Protein AF-A0A961RTC5-F1 (afdb_monomer)

pLDDT: mean 80.35, std 8.6, range [56.81, 91.62]

Secondary structure (DSSP, 8-state):
-HHHHTT---TTHHHHHHHTT-TTS-SEEEETTEEEETTTTEE--S--

Sequence (48 aa):
AAMREMGCKLNNAYMQHSLLALVVIPELRISDIGIIDVRKFEKVPLFV

Mean predicted aligned error: 7.57 Å

Solvent-accessible surface area (backbone atoms only — not comparable to full-atom values): 3202 Å² total; per-residue (Å²): 109,66,61,54,74,75,65,50,83,56,84,63,48,68,61,58,59,59,48,67,73,40,90,86,64,48,57,67,34,84,53,98,92,44,41,30,34,63,86,76,75,42,82,53,82,93,75,132

Radius of gyration: 13.54 Å; Cα contacts (8 Å, |Δi|>4): 36; chains: 1; bounding box: 33×17×33 Å

Foldseek 3Di:
DVCVVVVNPDDPVVVVVVCLPDLPPPCWHQDPVGIARSVVRDHDDPDD

Structure (mmCIF, N/CA/C/O backbone):
data_AF-A0A961RTC5-F1
#
_entry.id   AF-A0A961RTC5-F1
#
loop_
_atom_site.group_PDB
_atom_site.id
_atom_site.type_symbol
_atom_site.label_atom_id
_atom_site.label_alt_id
_atom_site.label_comp_id
_atom_site.label_asym_id
_atom_site.label_entity_id
_atom_site.label_seq_id
_atom_site.pdbx_PDB_ins_code
_atom_site.Cartn_x
_atom_site.Cartn_y
_atom_site.Cartn_z
_atom_site.occupancy
_atom_site.B_iso_or_equiv
_atom_site.auth_seq_id
_atom_site.auth_comp_id
_atom_site.auth_asym_id
_atom_site.auth_atom_id
_atom_site.pdbx_PDB_model_num
ATOM 1 N N . ALA A 1 1 ? 13.340 -1.970 -14.256 1.00 66.94 1 ALA A N 1
ATOM 2 C CA . ALA A 1 1 ? 12.746 -2.464 -15.515 1.00 66.94 1 ALA A CA 1
ATOM 3 C C . ALA A 1 1 ? 11.408 -3.152 -15.240 1.00 66.94 1 ALA A C 1
ATOM 5 O O . ALA A 1 1 ? 10.401 -2.629 -15.699 1.00 66.94 1 ALA A O 1
ATOM 6 N N . ALA A 1 2 ? 11.378 -4.163 -14.360 1.00 81.88 2 ALA A N 1
ATOM 7 C CA . ALA A 1 2 ? 10.182 -4.946 -14.011 1.00 81.88 2 ALA A CA 1
ATOM 8 C C . ALA A 1 2 ? 8.888 -4.138 -13.782 1.00 81.88 2 ALA A C 1
ATOM 10 O O . ALA A 1 2 ? 7.870 -4.438 -14.387 1.00 81.88 2 ALA A O 1
ATOM 11 N N . MET A 1 3 ? 8.907 -3.061 -12.983 1.00 83.31 3 MET A N 1
ATOM 12 C CA . MET A 1 3 ? 7.689 -2.258 -12.757 1.00 83.31 3 MET A CA 1
ATOM 13 C C . MET A 1 3 ? 7.104 -1.670 -14.054 1.00 83.31 3 MET A C 1
ATOM 15 O O . MET A 1 3 ? 5.894 -1.690 -14.248 1.00 83.31 3 MET A O 1
ATOM 19 N N . ARG A 1 4 ? 7.952 -1.178 -14.968 1.00 81.56 4 ARG A N 1
ATOM 20 C CA . ARG A 1 4 ? 7.503 -0.629 -16.260 1.00 81.56 4 ARG A CA 1
ATOM 21 C C . ARG A 1 4 ? 7.044 -1.734 -17.213 1.00 81.56 4 ARG A C 1
ATOM 23 O O . ARG A 1 4 ? 6.090 -1.519 -17.948 1.00 81.56 4 ARG A O 1
ATOM 30 N N . GLU A 1 5 ? 7.687 -2.899 -17.172 1.00 86.06 5 GLU A N 1
ATOM 31 C CA . GLU A 1 5 ? 7.289 -4.089 -17.945 1.00 86.06 5 GLU A CA 1
ATOM 32 C C . GLU A 1 5 ? 5.917 -4.618 -17.510 1.00 86.06 5 GLU A C 1
ATOM 34 O O . GLU A 1 5 ? 5.111 -4.995 -18.352 1.00 86.06 5 GLU A O 1
ATOM 39 N N . MET A 1 6 ? 5.597 -4.525 -16.216 1.00 86.56 6 MET A N 1
ATOM 40 C CA . MET A 1 6 ? 4.264 -4.806 -15.666 1.00 86.56 6 MET A CA 1
ATOM 41 C C . MET A 1 6 ? 3.233 -3.699 -15.967 1.00 86.56 6 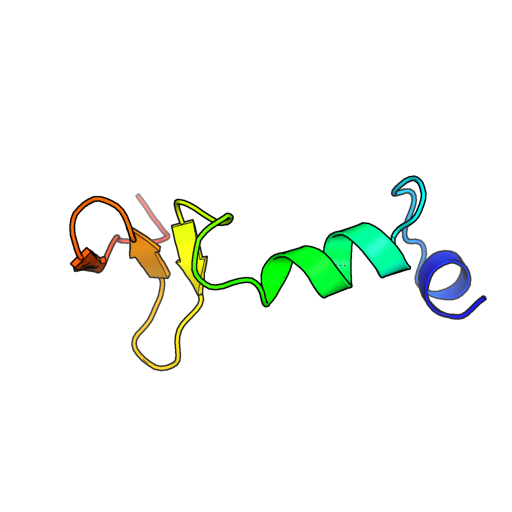MET A C 1
ATOM 43 O O . MET A 1 6 ? 2.130 -3.708 -15.425 1.00 86.56 6 MET A O 1
ATOM 47 N N . GLY A 1 7 ? 3.580 -2.713 -16.802 1.00 86.56 7 GLY A N 1
ATOM 48 C CA . GLY A 1 7 ? 2.687 -1.626 -17.202 1.00 86.56 7 GLY A CA 1
ATOM 49 C C . GLY A 1 7 ? 2.536 -0.505 -16.170 1.00 86.56 7 GLY A C 1
ATOM 50 O O . GLY A 1 7 ? 1.661 0.348 -16.328 1.00 86.56 7 GLY A O 1
ATOM 51 N N . CYS A 1 8 ? 3.371 -0.458 -15.124 1.00 84.00 8 CYS A N 1
ATOM 52 C CA . CYS A 1 8 ? 3.309 0.613 -14.134 1.00 84.00 8 CYS A CA 1
ATOM 53 C C . CYS A 1 8 ? 3.743 1.946 -14.758 1.00 84.00 8 CYS A C 1
ATOM 55 O O . CYS A 1 8 ? 4.892 2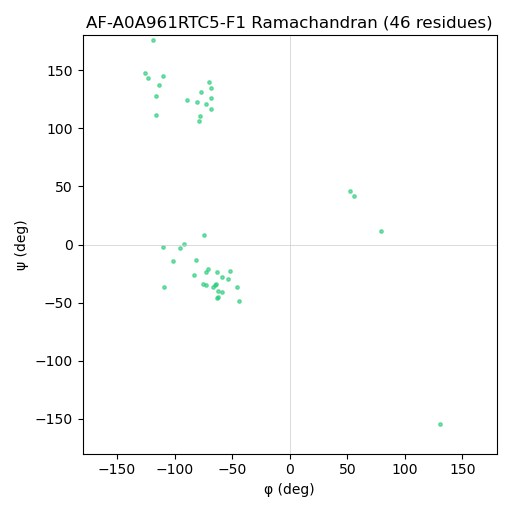.123 -15.173 1.00 84.00 8 CYS A O 1
ATOM 57 N N . LYS A 1 9 ? 2.804 2.896 -14.804 1.00 85.62 9 LYS A N 1
ATOM 58 C CA . LYS A 1 9 ? 3.001 4.249 -15.350 1.00 85.62 9 LYS A CA 1
ATOM 59 C C . LYS A 1 9 ? 3.446 5.266 -14.295 1.00 85.62 9 LYS A C 1
ATOM 61 O O . LYS A 1 9 ? 3.605 6.442 -14.611 1.00 85.62 9 LYS A O 1
ATOM 66 N N . LEU A 1 10 ? 3.611 4.834 -13.045 1.00 83.12 10 LEU A N 1
ATOM 67 C CA . LEU A 1 10 ? 4.000 5.707 -11.945 1.00 83.12 10 LEU A CA 1
ATOM 68 C C . LEU A 1 10 ? 5.443 6.189 -12.111 1.00 83.12 10 LEU A C 1
ATOM 70 O O . LEU A 1 10 ? 6.358 5.407 -12.394 1.00 83.1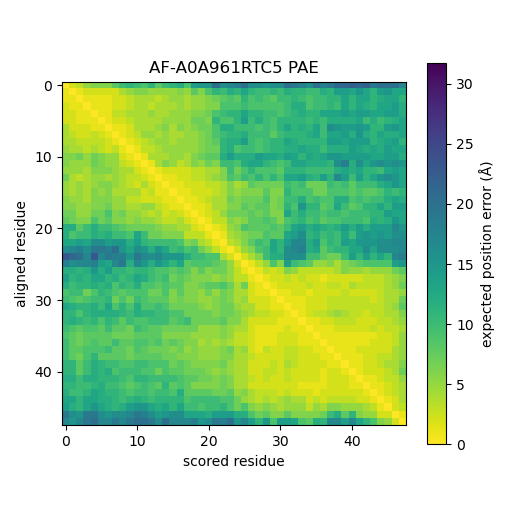2 10 LEU A O 1
ATOM 74 N N . ASN A 1 11 ? 5.645 7.488 -11.895 1.00 76.50 11 ASN A N 1
ATOM 75 C CA . ASN A 1 11 ? 6.976 8.070 -11.877 1.00 76.50 11 ASN A CA 1
ATOM 76 C C . ASN A 1 11 ? 7.730 7.546 -10.646 1.00 76.50 11 ASN A C 1
ATOM 78 O O . ASN A 1 11 ? 7.227 7.630 -9.529 1.00 76.50 11 ASN A O 1
ATOM 82 N N . ASN A 1 12 ? 8.920 6.981 -10.853 1.00 78.75 12 ASN A N 1
ATOM 83 C CA . ASN A 1 12 ? 9.716 6.359 -9.795 1.00 78.75 12 ASN A CA 1
ATOM 84 C C . ASN A 1 12 ? 8.938 5.307 -8.976 1.00 78.75 12 ASN A C 1
ATOM 86 O O . ASN A 1 12 ? 9.032 5.277 -7.749 1.00 78.75 12 ASN A O 1
ATOM 90 N N . ALA A 1 13 ? 8.206 4.413 -9.657 1.00 78.94 13 ALA A N 1
ATOM 91 C CA . ALA A 1 13 ? 7.387 3.353 -9.050 1.00 78.94 13 ALA A CA 1
ATOM 92 C C . ALA A 1 13 ? 8.088 2.567 -7.922 1.00 78.94 13 ALA A C 1
ATOM 94 O O . ALA A 1 13 ? 7.459 2.230 -6.923 1.00 78.94 13 ALA A O 1
ATOM 95 N N . TYR A 1 14 ? 9.396 2.316 -8.049 1.00 77.69 14 TYR A N 1
ATOM 96 C CA . TYR A 1 14 ? 10.185 1.674 -6.993 1.00 77.69 14 TYR A CA 1
ATOM 97 C C . TYR A 1 14 ? 10.232 2.494 -5.700 1.00 77.69 14 TYR A C 1
ATOM 99 O O . TYR A 1 14 ? 10.012 1.933 -4.634 1.00 77.69 14 TYR A O 1
ATOM 107 N N . MET A 1 15 ? 10.468 3.809 -5.774 1.00 78.81 15 MET A N 1
ATOM 108 C CA . MET A 1 15 ? 10.457 4.655 -4.577 1.00 78.81 15 MET A CA 1
ATOM 109 C C . MET A 1 15 ? 9.075 4.674 -3.931 1.00 78.81 15 MET A C 1
ATOM 111 O O . MET A 1 15 ? 8.976 4.484 -2.726 1.00 78.81 15 MET A O 1
ATOM 115 N N . GLN A 1 16 ? 8.006 4.848 -4.713 1.00 75.12 16 GLN A N 1
ATOM 116 C CA . GLN A 1 16 ? 6.652 4.889 -4.152 1.00 75.12 16 GLN A CA 1
ATOM 117 C C . GLN A 1 16 ? 6.267 3.577 -3.462 1.00 75.12 16 GLN A C 1
ATOM 119 O O . GLN A 1 16 ? 5.684 3.613 -2.383 1.00 75.12 16 GLN A O 1
ATOM 124 N N . HIS A 1 17 ? 6.641 2.428 -4.028 1.00 75.62 17 HIS A N 1
ATOM 125 C CA . HIS A 1 17 ? 6.369 1.134 -3.404 1.00 75.62 17 HIS A CA 1
ATOM 126 C C . HIS A 1 17 ? 7.161 0.938 -2.101 1.00 75.62 17 HIS A C 1
ATOM 128 O O . HIS A 1 17 ? 6.617 0.421 -1.129 1.00 75.62 17 HIS A O 1
ATOM 134 N N . SER A 1 18 ? 8.407 1.421 -2.038 1.00 78.69 18 SER A N 1
ATOM 135 C CA . SER A 1 18 ? 9.207 1.407 -0.805 1.00 78.69 18 SER A CA 1
ATOM 136 C C . SER A 1 18 ? 8.603 2.273 0.306 1.00 78.69 18 SER A C 1
ATOM 138 O O . SER A 1 18 ? 8.700 1.920 1.479 1.00 78.69 18 SER A O 1
ATOM 140 N N . LEU A 1 19 ? 7.954 3.390 -0.044 1.00 74.25 19 LEU A N 1
ATOM 141 C CA . LEU A 1 19 ? 7.317 4.281 0.933 1.00 74.25 19 LEU A CA 1
ATOM 142 C C . LEU A 1 19 ? 6.029 3.696 1.535 1.00 74.25 19 LEU A C 1
ATOM 144 O O . LEU A 1 19 ? 5.685 4.059 2.657 1.00 74.25 19 LEU A O 1
ATOM 148 N N . LEU A 1 20 ? 5.346 2.763 0.854 1.00 71.06 20 LEU A N 1
ATOM 149 C CA . LEU A 1 20 ? 4.153 2.085 1.394 1.00 71.06 20 LEU A CA 1
ATOM 150 C C . LEU A 1 20 ? 4.455 1.252 2.650 1.00 71.06 20 LEU A C 1
ATOM 152 O O . LEU A 1 20 ? 3.559 0.998 3.452 1.00 71.06 20 LEU A O 1
ATOM 156 N N . ALA A 1 21 ? 5.709 0.831 2.832 1.00 69.81 21 ALA A N 1
ATOM 157 C CA . ALA A 1 21 ? 6.146 0.084 4.007 1.00 69.81 21 ALA A CA 1
ATOM 158 C C . ALA A 1 21 ? 6.440 0.980 5.227 1.00 69.81 21 ALA A C 1
ATOM 160 O O . ALA A 1 21 ? 6.585 0.468 6.340 1.00 69.81 21 ALA A O 1
ATOM 161 N N . LEU A 1 22 ? 6.536 2.305 5.052 1.00 71.00 22 LEU A N 1
ATOM 162 C CA . LEU A 1 22 ? 6.797 3.225 6.156 1.00 71.00 22 LEU A CA 1
ATOM 163 C C . LEU A 1 22 ? 5.550 3.356 7.032 1.00 71.00 22 LEU A C 1
ATOM 165 O O . LEU A 1 22 ? 4.500 3.805 6.583 1.00 71.00 22 LEU A O 1
ATOM 169 N N . VAL A 1 23 ? 5.701 3.004 8.311 1.00 56.81 23 VAL A N 1
ATOM 170 C CA . VAL A 1 23 ? 4.644 2.945 9.341 1.00 56.81 23 VAL A CA 1
ATOM 171 C C . VAL A 1 23 ? 3.811 4.230 9.472 1.00 56.81 23 VAL A C 1
ATOM 173 O O . VAL A 1 23 ? 2.685 4.156 9.952 1.00 56.81 23 VAL A O 1
ATOM 176 N N . VAL A 1 24 ? 4.333 5.384 9.045 1.00 57.03 24 VAL A N 1
ATOM 177 C CA . VAL A 1 24 ? 3.749 6.706 9.329 1.00 57.03 24 VAL A CA 1
ATOM 178 C C . VAL A 1 24 ? 3.132 7.426 8.125 1.00 57.03 24 VAL A C 1
ATOM 180 O O . VAL A 1 24 ? 2.626 8.526 8.307 1.00 57.03 24 VAL A O 1
ATOM 183 N N . ILE A 1 25 ? 3.186 6.868 6.905 1.00 62.53 25 ILE A N 1
ATOM 184 C CA . ILE A 1 25 ? 2.792 7.615 5.689 1.00 62.53 25 ILE A CA 1
ATOM 185 C C . ILE A 1 25 ? 1.490 7.151 5.030 1.00 62.53 25 ILE A C 1
ATOM 187 O O . ILE A 1 25 ? 0.744 8.023 4.581 1.00 62.53 25 ILE A O 1
ATOM 191 N N . PRO A 1 26 ? 1.114 5.864 4.968 1.00 70.56 26 PRO A N 1
ATOM 192 C CA . PRO A 1 26 ? -0.243 5.577 4.553 1.00 70.56 26 PRO A CA 1
ATOM 193 C C . PRO A 1 26 ? -1.183 5.804 5.744 1.00 70.56 26 PRO A C 1
ATOM 195 O O . PRO A 1 26 ? -1.237 4.985 6.659 1.00 70.56 26 PRO A O 1
ATOM 198 N N . GLU A 1 27 ? -1.948 6.906 5.714 1.00 79.88 27 GLU A N 1
ATOM 199 C CA . GLU A 1 27 ? -3.069 7.142 6.647 1.00 79.88 27 GLU A CA 1
ATOM 200 C C . GLU A 1 27 ? -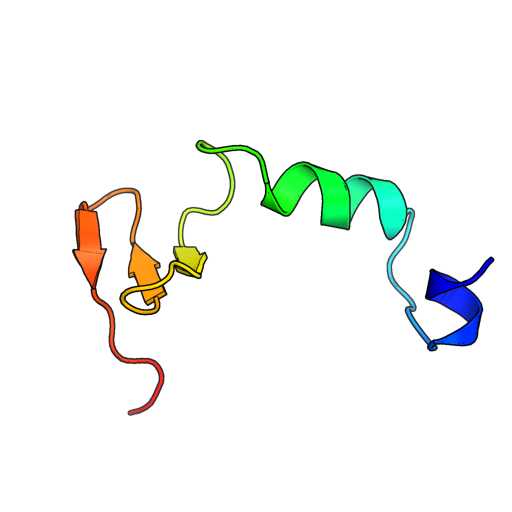4.060 5.969 6.631 1.00 79.88 27 GLU A C 1
ATOM 202 O O . GLU A 1 27 ? -4.688 5.661 7.641 1.00 79.88 27 GLU A O 1
ATOM 207 N N . LEU A 1 28 ? -4.158 5.298 5.480 1.00 84.06 28 LEU A N 1
ATOM 208 C CA . LEU A 1 28 ? -4.921 4.082 5.267 1.00 84.06 28 LEU A CA 1
ATOM 209 C C . LEU A 1 28 ? -3.975 2.937 4.897 1.00 84.06 28 LEU A C 1
ATOM 211 O O . LEU A 1 28 ? -3.391 2.934 3.812 1.00 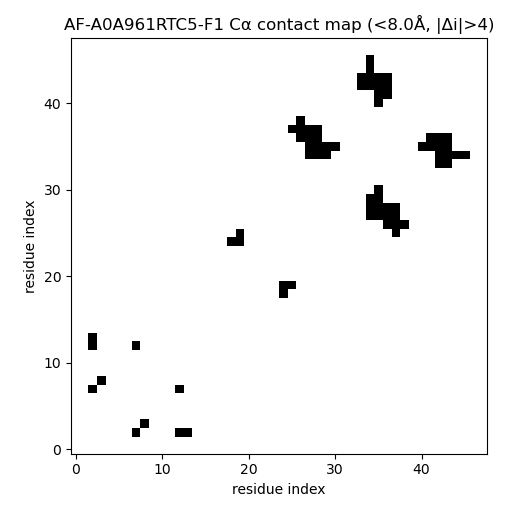84.06 28 LEU A O 1
ATOM 215 N N . ARG A 1 29 ? -3.827 1.954 5.785 1.00 83.50 29 ARG A N 1
ATOM 216 C CA . ARG A 1 29 ? -2.885 0.844 5.622 1.00 83.50 29 ARG A CA 1
ATOM 217 C C . ARG A 1 29 ? -3.614 -0.482 5.453 1.00 83.50 29 ARG A C 1
ATOM 219 O O . ARG A 1 29 ? -4.538 -0.794 6.196 1.00 83.50 29 ARG A O 1
ATOM 226 N N . ILE A 1 30 ? -3.140 -1.298 4.515 1.00 85.81 30 ILE A N 1
ATOM 227 C CA . ILE A 1 30 ? -3.523 -2.710 4.428 1.00 85.81 30 ILE A CA 1
ATOM 228 C C . ILE A 1 30 ? -2.684 -3.485 5.450 1.00 85.81 30 ILE A C 1
ATOM 230 O O . ILE A 1 30 ? -1.451 -3.436 5.413 1.00 85.81 30 ILE A O 1
ATOM 234 N N . SER A 1 31 ? -3.351 -4.177 6.367 1.00 82.31 31 SER A N 1
ATOM 235 C CA . SER A 1 31 ? -2.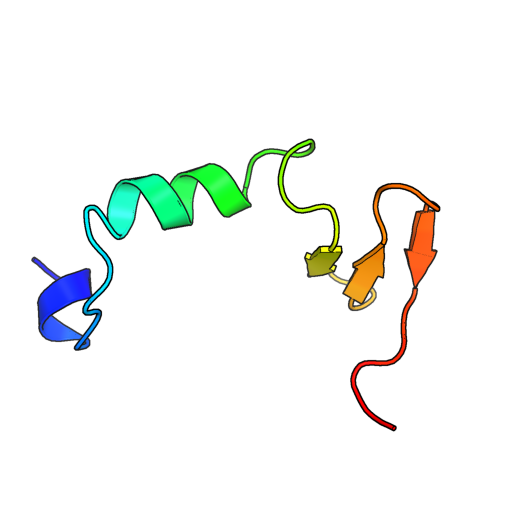756 -5.119 7.312 1.00 82.31 31 SER A CA 1
ATOM 236 C C . SER A 1 31 ? -3.312 -6.530 7.105 1.00 82.31 31 SER A C 1
ATOM 238 O O . SER A 1 31 ? -4.203 -6.767 6.289 1.00 82.31 31 SER A O 1
ATOM 240 N N . ASP A 1 32 ? -2.778 -7.476 7.868 1.00 86.81 32 ASP A N 1
ATOM 241 C CA . ASP A 1 32 ? -3.250 -8.857 7.978 1.00 86.81 32 ASP A CA 1
ATOM 242 C C . ASP A 1 32 ? -4.708 -8.977 8.461 1.00 86.81 32 ASP A C 1
ATOM 244 O O . ASP A 1 32 ? -5.405 -9.922 8.096 1.00 86.81 32 ASP A O 1
ATOM 248 N N . ILE A 1 33 ? -5.196 -8.003 9.23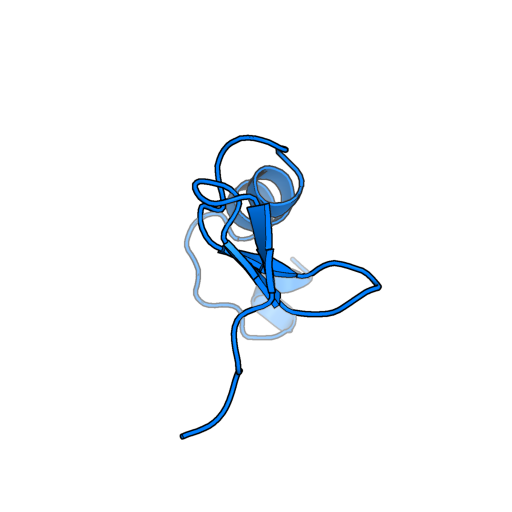3 1.00 86.94 33 ILE A N 1
ATOM 249 C CA . ILE A 1 33 ? -6.569 -7.972 9.764 1.00 86.94 33 ILE A CA 1
ATOM 250 C C . ILE A 1 33 ? -7.555 -7.147 8.913 1.00 86.94 33 ILE A C 1
ATOM 252 O O . ILE A 1 33 ? -8.757 -7.110 9.215 1.00 86.94 33 ILE A O 1
ATOM 256 N N . GLY A 1 34 ? -7.088 -6.504 7.838 1.00 88.25 34 GLY A N 1
ATOM 257 C CA . GLY A 1 34 ? -7.904 -5.733 6.895 1.00 88.25 34 GLY A CA 1
ATOM 258 C C . GLY A 1 34 ? -7.356 -4.334 6.611 1.00 88.25 34 GLY A C 1
ATOM 259 O O . GLY A 1 34 ? -6.161 -4.085 6.718 1.00 88.25 34 GLY A O 1
ATOM 260 N N . ILE A 1 35 ? -8.234 -3.410 6.218 1.00 89.50 35 ILE A N 1
ATOM 261 C CA . ILE A 1 35 ? -7.860 -2.010 5.983 1.00 89.50 35 ILE A CA 1
ATOM 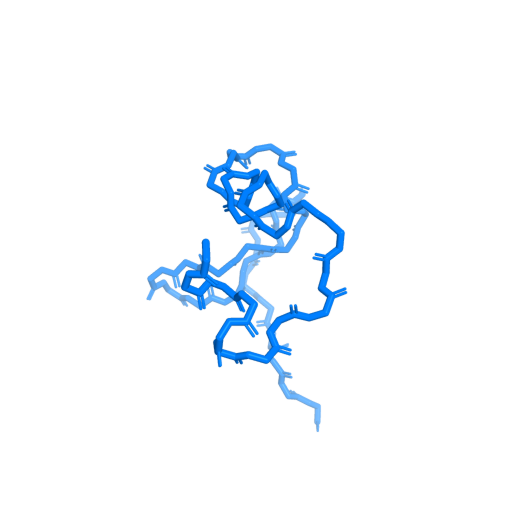262 C C . ILE A 1 35 ? -8.003 -1.235 7.288 1.00 89.50 35 ILE A C 1
ATOM 264 O O . ILE A 1 35 ? -9.078 -1.232 7.887 1.00 89.50 35 ILE A O 1
ATOM 268 N N . ILE A 1 36 ? -6.924 -0.585 7.715 1.00 88.44 36 ILE A N 1
ATOM 269 C CA . ILE A 1 36 ? -6.827 0.144 8.979 1.00 88.44 36 ILE A CA 1
ATOM 270 C C . ILE A 1 36 ? -6.613 1.632 8.699 1.00 88.44 36 ILE A C 1
ATOM 272 O O . ILE A 1 36 ? -5.680 1.995 7.980 1.00 88.44 36 ILE A O 1
ATOM 276 N N . ASP A 1 37 ? -7.442 2.494 9.293 1.00 88.94 37 ASP A N 1
ATOM 277 C CA . ASP A 1 37 ? -7.131 3.922 9.419 1.00 88.94 37 ASP A CA 1
ATOM 278 C C . ASP A 1 37 ? -6.121 4.085 10.563 1.00 88.94 37 ASP A C 1
ATOM 280 O O . ASP A 1 37 ? -6.441 3.870 11.734 1.00 88.94 37 ASP A O 1
ATOM 284 N N . VAL A 1 38 ? -4.881 4.439 10.224 1.00 85.12 38 VAL A N 1
ATOM 285 C CA . VAL A 1 38 ? -3.758 4.546 11.169 1.00 85.12 38 VAL A CA 1
ATOM 286 C C . VAL A 1 38 ? -3.909 5.758 12.097 1.00 85.12 38 VAL A C 1
ATOM 288 O O . VAL A 1 38 ? -3.343 5.765 13.186 1.00 85.12 38 VAL A O 1
ATOM 291 N N . ARG A 1 39 ? -4.702 6.773 11.722 1.00 86.44 39 ARG A N 1
ATOM 292 C CA . ARG A 1 39 ? -4.955 7.948 12.575 1.00 86.44 39 ARG A CA 1
ATOM 293 C C . ARG A 1 39 ? -5.924 7.622 13.706 1.00 86.44 39 ARG A C 1
ATOM 295 O O . ARG A 1 39 ? -5.802 8.187 14.789 1.00 86.44 39 ARG A O 1
ATOM 302 N N . LYS A 1 40 ? -6.889 6.735 13.444 1.00 88.38 40 LYS A N 1
ATOM 303 C CA . LYS A 1 40 ? -7.927 6.320 14.405 1.00 88.38 40 LYS A CA 1
ATOM 304 C C . LYS A 1 40 ? -7.665 4.960 15.051 1.00 88.38 40 LYS A C 1
ATOM 306 O O . LYS A 1 40 ? -8.298 4.650 16.049 1.00 88.38 40 LYS A O 1
ATOM 311 N N . PHE A 1 41 ? -6.734 4.173 14.508 1.00 86.38 41 PHE A N 1
ATOM 312 C CA . PHE A 1 41 ? -6.487 2.778 14.893 1.00 86.38 41 PHE A CA 1
ATOM 313 C C . PHE A 1 41 ? -7.738 1.893 14.784 1.00 86.38 41 PHE A C 1
ATOM 315 O O . PHE A 1 41 ? -7.994 1.032 15.622 1.00 86.38 41 PHE A O 1
ATOM 322 N N . GLU A 1 42 ? -8.508 2.083 13.713 1.00 90.38 42 GLU A N 1
ATOM 323 C CA . GLU A 1 42 ? -9.776 1.386 13.489 1.00 90.38 42 GLU A CA 1
ATOM 324 C C . GLU A 1 42 ? -9.795 0.678 12.134 1.00 90.38 42 GLU A C 1
ATOM 326 O O . GLU A 1 42 ? -9.219 1.148 11.150 1.00 90.38 42 GLU A O 1
ATOM 331 N N . LYS A 1 43 ? -10.494 -0.461 12.074 1.00 91.62 43 LYS A N 1
ATOM 332 C CA . LYS A 1 43 ? -10.751 -1.174 10.821 1.00 91.62 43 LYS A CA 1
ATOM 333 C C . LYS A 1 43 ? -11.862 -0.475 10.046 1.00 91.62 43 LYS A C 1
ATOM 335 O O . LYS A 1 43 ? -12.934 -0.236 10.596 1.00 91.62 43 LYS A O 1
ATOM 340 N N . VAL A 1 44 ? -11.635 -0.221 8.759 1.00 91.06 44 VAL A N 1
ATOM 341 C CA . VAL A 1 44 ? -12.624 0.411 7.878 1.00 91.06 44 VAL A CA 1
ATOM 342 C C . VAL A 1 44 ? -13.171 -0.570 6.831 1.00 91.06 44 VAL A C 1
ATOM 344 O O . VAL A 1 44 ? -12.440 -1.452 6.364 1.00 91.06 44 VAL A O 1
ATOM 347 N N . PRO A 1 45 ? -14.460 -0.458 6.458 1.00 88.69 45 PRO A N 1
ATOM 348 C CA . PRO A 1 45 ? -15.043 -1.258 5.387 1.00 88.69 45 PR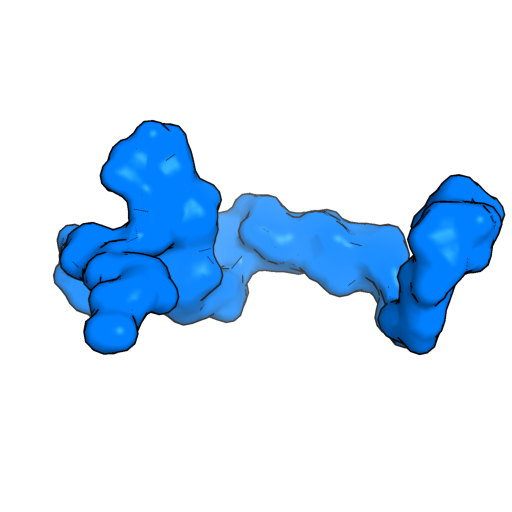O A CA 1
ATOM 349 C C . PRO A 1 45 ? -14.499 -0.826 4.017 1.00 88.69 45 PRO A C 1
ATOM 351 O O . PRO A 1 45 ? -14.339 0.362 3.748 1.00 88.69 45 PRO A O 1
ATOM 354 N N . LEU A 1 46 ? -14.220 -1.801 3.147 1.00 80.62 46 LEU A N 1
ATOM 355 C CA . LEU A 1 46 ? -13.724 -1.560 1.783 1.00 80.62 46 LEU A CA 1
ATOM 356 C C . LEU A 1 46 ? -14.854 -1.259 0.780 1.00 80.62 46 LEU A C 1
ATOM 358 O O . LEU A 1 46 ? -14.619 -0.593 -0.224 1.00 80.62 46 LEU A O 1
ATOM 362 N N . PHE A 1 47 ? -16.066 -1.746 1.043 1.00 81.12 47 PHE A N 1
ATOM 363 C CA . PHE A 1 47 ? -17.217 -1.622 0.149 1.00 81.12 47 PHE A CA 1
ATOM 364 C C . PHE A 1 47 ? -18.375 -0.927 0.873 1.00 81.12 47 PHE A C 1
ATOM 366 O O . PHE A 1 47 ? -18.566 -1.152 2.072 1.00 81.12 47 PHE A O 1
ATOM 373 N N . VAL A 1 48 ? -19.114 -0.098 0.130 1.00 63.56 48 VAL A N 1
ATOM 374 C CA . VAL A 1 48 ? -20.395 0.521 0.513 1.00 63.56 48 VAL A CA 1
ATOM 375 C C . VAL A 1 48 ? -21.502 -0.158 -0.276 1.00 63.56 48 VAL A C 1
ATOM 377 O O . VAL A 1 48 ? -21.266 -0.400 -1.482 1.00 63.56 48 VAL A O 1
#